Protein AF-A0A3A8NGS5-F1 (afdb_monomer_lite)

InterPro domains:
  IPR008761 Peptidase S37, tripeptidyl aminopeptidase [PF05576] (9-91)

Sequence (119 aa):
MPGIGRYPFNPFAIPLIETWVKAFGQRMLFIYGENDPWSTNAFEVSRRNDSYRFFTPAGNHGASILDLPEAEQTLALERLSVWAGVPVNAIAPKAGARVAGELPVLTLARERPGHGPRN

Organism: NCBI:txid2316726

Radius of gyration: 21.77 Å; chains: 1; bounding box: 78×35×44 Å

Secondary structure (DSSP, 8-state):
------PPP-TTHHHHHHHHHHHH--S-EEEEETT-GGGGGPPP--GGGT-EEEEETT--TT--GGGS-HHHHHHHHHHHHHHHTS-HHHHSPPTT--------------PPPP-----

Foldseek 3Di:
DPDPPPDDDDPCPLVVVLVCCAVPNALEEAEAEPPEPVCVSPRDDDVVRVYDYDYQYNDYPPTDLVSGDPVSSVVNLVSVCVVVVHDSVVVDDDPDPDDDPPPPPPPPPPDDPDDDDDD

pLDDT: mean 80.88, std 21.51, range [35.72, 97.94]

Structure (mmCIF, N/CA/C/O backbone):
data_AF-A0A3A8NGS5-F1
#
_entry.id   AF-A0A3A8NGS5-F1
#
loop_
_atom_site.group_PDB
_atom_site.id
_atom_site.type_symbol
_atom_site.label_atom_id
_atom_site.label_alt_id
_atom_site.label_comp_id
_atom_site.label_asym_id
_atom_site.label_entity_id
_atom_site.label_seq_id
_atom_site.pdbx_PDB_ins_code
_atom_site.Cartn_x
_atom_site.Cartn_y
_atom_site.Cartn_z
_atom_site.occupancy
_atom_site.B_iso_or_equiv
_atom_site.auth_seq_id
_atom_site.auth_comp_id
_atom_site.auth_asym_id
_atom_site.auth_atom_id
_atom_site.pdbx_PDB_model_num
ATOM 1 N N . MET A 1 1 ? 25.288 -27.994 -17.591 1.00 50.69 1 MET A N 1
ATOM 2 C CA . MET A 1 1 ? 24.245 -27.149 -16.972 1.00 50.69 1 MET A CA 1
ATOM 3 C C . MET A 1 1 ? 23.530 -26.404 -18.087 1.00 50.69 1 MET A C 1
ATOM 5 O O . MET A 1 1 ? 24.236 -25.753 -18.851 1.00 50.69 1 MET A O 1
ATOM 9 N N . PRO A 1 2 ? 22.204 -26.527 -18.263 1.00 56.44 2 PRO A N 1
ATOM 10 C CA . PRO A 1 2 ? 21.488 -25.705 -19.236 1.00 56.44 2 PRO A CA 1
ATOM 11 C C . PRO A 1 2 ? 21.686 -24.231 -18.865 1.00 56.44 2 PRO A C 1
ATOM 13 O O . PRO A 1 2 ? 21.547 -23.868 -17.697 1.00 56.44 2 PRO A O 1
ATOM 16 N N . GLY A 1 3 ? 22.091 -23.406 -19.831 1.00 55.47 3 GLY A N 1
ATOM 17 C CA . GLY A 1 3 ? 22.341 -21.986 -19.607 1.00 55.47 3 GLY A CA 1
ATOM 18 C C . GLY A 1 3 ? 21.057 -21.272 -19.194 1.00 55.47 3 GLY A C 1
ATOM 19 O O . GLY A 1 3 ? 20.027 -21.429 -19.844 1.00 55.47 3 GLY A O 1
ATOM 20 N N . ILE A 1 4 ? 21.121 -20.489 -18.116 1.00 68.25 4 ILE A N 1
ATOM 21 C CA . ILE A 1 4 ? 20.049 -19.571 -17.724 1.00 68.25 4 ILE A CA 1
ATOM 22 C C . ILE A 1 4 ? 19.882 -18.580 -18.882 1.00 68.25 4 ILE A C 1
ATOM 24 O O . ILE A 1 4 ? 20.721 -17.699 -19.081 1.00 68.25 4 ILE A O 1
ATOM 28 N N . GLY A 1 5 ? 18.840 -18.767 -19.693 1.00 68.31 5 GLY A N 1
ATOM 29 C CA . GLY A 1 5 ? 18.484 -17.827 -20.747 1.00 68.31 5 GLY A CA 1
ATOM 30 C C . GLY A 1 5 ? 18.262 -16.454 -20.123 1.00 68.31 5 GLY A C 1
ATOM 31 O O . GLY A 1 5 ? 17.483 -16.316 -19.182 1.00 68.31 5 GLY A O 1
ATOM 32 N N . ARG A 1 6 ? 18.979 -15.437 -20.607 1.00 76.81 6 ARG A N 1
ATOM 33 C CA . ARG A 1 6 ? 18.743 -14.056 -20.180 1.00 76.81 6 ARG A CA 1
ATOM 34 C C . ARG A 1 6 ? 17.346 -13.663 -20.655 1.00 76.81 6 ARG A C 1
ATOM 36 O O . ARG A 1 6 ? 17.138 -13.528 -21.857 1.00 76.81 6 ARG A O 1
ATOM 43 N N . TYR A 1 7 ? 16.405 -13.488 -19.731 1.00 80.25 7 TYR A N 1
ATOM 44 C CA . TYR A 1 7 ? 15.125 -12.867 -20.052 1.00 80.25 7 TYR A CA 1
ATOM 45 C C . TYR A 1 7 ? 15.400 -11.413 -20.468 1.00 80.25 7 TYR A C 1
ATOM 47 O O . TYR A 1 7 ? 15.970 -10.666 -19.666 1.00 80.25 7 TYR A O 1
ATOM 55 N N . PRO A 1 8 ? 15.085 -11.006 -21.711 1.00 88.44 8 PRO A N 1
ATOM 56 C CA . PRO A 1 8 ? 15.286 -9.625 -22.127 1.00 88.44 8 PRO A CA 1
ATOM 57 C C . PRO A 1 8 ? 14.408 -8.699 -21.280 1.00 88.44 8 PRO A C 1
ATOM 59 O O . PRO A 1 8 ? 13.289 -9.059 -20.906 1.00 88.44 8 PRO A O 1
ATOM 62 N N . PHE A 1 9 ? 14.911 -7.500 -20.980 1.00 89.94 9 PHE A N 1
ATOM 63 C CA . PHE A 1 9 ? 14.119 -6.480 -20.299 1.00 89.94 9 PHE A CA 1
ATOM 64 C C . PHE A 1 9 ? 12.876 -6.144 -21.133 1.00 89.94 9 PHE A C 1
ATOM 66 O O . PHE A 1 9 ? 12.989 -5.812 -22.314 1.00 89.94 9 PHE A O 1
ATOM 73 N N . ASN A 1 10 ? 11.699 -6.224 -20.511 1.00 93.06 10 ASN A N 1
ATOM 74 C CA . ASN A 1 10 ? 10.435 -5.834 -21.120 1.00 93.06 10 ASN A CA 1
ATOM 75 C C . ASN A 1 10 ? 9.925 -4.543 -20.454 1.00 93.06 10 ASN A C 1
ATOM 77 O O . ASN A 1 10 ? 9.458 -4.609 -19.312 1.00 93.06 10 ASN A O 1
ATOM 81 N N . PRO A 1 11 ? 9.951 -3.389 -21.148 1.00 94.44 11 PRO A N 1
ATOM 82 C CA . PRO A 1 11 ? 9.515 -2.115 -20.574 1.00 94.44 11 PRO A CA 1
ATOM 83 C C . PRO A 1 11 ? 8.008 -2.061 -20.275 1.00 94.44 11 PRO A C 1
ATOM 85 O O . PRO A 1 11 ? 7.565 -1.180 -19.547 1.00 94.44 11 PRO A O 1
ATOM 88 N N . PHE A 1 12 ? 7.214 -2.999 -20.800 1.00 95.00 12 PHE A N 1
ATOM 89 C CA . PHE A 1 12 ? 5.762 -3.036 -20.611 1.00 95.00 12 PHE A CA 1
ATOM 90 C C . PHE A 1 12 ? 5.313 -3.916 -19.445 1.00 95.00 12 PHE A C 1
ATOM 92 O O . PHE A 1 12 ? 4.130 -3.916 -19.114 1.00 95.00 12 PHE A O 1
ATOM 99 N N . ALA A 1 13 ? 6.226 -4.654 -18.806 1.00 93.75 13 ALA A N 1
ATOM 100 C CA . ALA A 1 13 ? 5.858 -5.594 -17.751 1.00 93.75 13 ALA A CA 1
ATOM 101 C C . ALA A 1 13 ? 5.175 -4.898 -16.559 1.00 93.75 13 ALA A C 1
ATOM 103 O O . ALA A 1 13 ? 4.071 -5.280 -16.180 1.00 93.75 13 ALA A O 1
ATOM 104 N N . ILE A 1 14 ? 5.794 -3.850 -16.004 1.00 92.38 14 ILE A N 1
ATOM 105 C CA . ILE A 1 14 ? 5.240 -3.119 -14.853 1.00 92.38 14 ILE A CA 1
ATOM 106 C C . ILE A 1 14 ? 3.958 -2.344 -15.213 1.00 92.38 14 ILE A C 1
ATOM 108 O O . ILE A 1 14 ? 2.966 -2.546 -14.515 1.00 92.38 14 ILE A O 1
ATOM 112 N N . PRO A 1 15 ? 3.892 -1.561 -16.314 1.00 93.38 15 PRO A N 1
ATOM 113 C CA . PRO A 1 15 ? 2.651 -0.885 -16.711 1.00 93.38 15 PRO A CA 1
ATOM 114 C C . PRO A 1 15 ? 1.462 -1.831 -16.925 1.00 93.38 15 PRO A C 1
ATOM 116 O O . PRO A 1 15 ? 0.321 -1.491 -16.602 1.00 93.38 15 PRO A O 1
ATOM 119 N N . LEU A 1 16 ? 1.714 -3.035 -17.452 1.00 95.75 16 LEU A N 1
ATOM 120 C CA . LEU A 1 16 ? 0.673 -4.044 -17.638 1.00 95.75 16 LEU A CA 1
ATOM 121 C C . LEU A 1 16 ? 0.145 -4.557 -16.292 1.00 95.75 16 LEU A C 1
ATOM 123 O O . LEU A 1 16 ? -1.068 -4.656 -16.107 1.00 95.75 16 LEU A O 1
ATOM 127 N N . ILE A 1 17 ? 1.046 -4.844 -15.348 1.00 94.12 17 ILE A N 1
ATOM 128 C CA . ILE A 1 17 ? 0.683 -5.262 -13.988 1.00 94.12 17 ILE A CA 1
ATOM 129 C C . ILE A 1 17 ? -0.097 -4.147 -13.283 1.00 94.12 17 ILE A C 1
ATOM 131 O O . ILE A 1 17 ? -1.142 -4.417 -12.699 1.00 94.12 17 ILE A O 1
ATOM 135 N N . GLU A 1 18 ? 0.351 -2.895 -13.379 1.00 92.38 18 GLU A N 1
ATOM 136 C CA . GLU A 1 18 ? -0.325 -1.740 -12.780 1.00 92.38 18 GLU A CA 1
ATOM 137 C C . GLU A 1 18 ? -1.734 -1.534 -13.328 1.00 92.38 18 GLU A C 1
ATOM 139 O O . GLU A 1 18 ? -2.685 -1.391 -12.559 1.00 92.38 18 GLU A O 1
ATOM 144 N N . THR A 1 19 ? -1.893 -1.609 -14.650 1.00 92.62 19 THR A N 1
ATOM 145 C CA . THR A 1 19 ? -3.207 -1.515 -15.295 1.00 92.62 19 THR A CA 1
ATOM 146 C C . THR A 1 19 ? -4.137 -2.620 -14.801 1.00 92.62 19 THR A C 1
ATOM 148 O O . THR A 1 19 ? -5.302 -2.363 -14.490 1.00 92.62 19 THR A O 1
ATOM 151 N N . TRP A 1 20 ? -3.626 -3.848 -14.689 1.00 94.31 20 TRP A N 1
ATOM 152 C CA . TRP A 1 20 ? -4.409 -4.973 -14.195 1.00 94.31 20 TRP A CA 1
ATOM 153 C C . TRP A 1 20 ? -4.807 -4.792 -12.724 1.00 94.31 20 TRP A C 1
ATOM 155 O O . TRP A 1 20 ? -5.980 -4.948 -12.392 1.00 94.31 20 TRP A O 1
ATOM 165 N N . VAL A 1 21 ? -3.873 -4.398 -11.851 1.00 93.31 21 VAL A N 1
ATOM 166 C CA . VAL A 1 21 ? -4.147 -4.131 -10.427 1.00 93.31 21 VAL A CA 1
ATOM 167 C C . VAL A 1 21 ? -5.195 -3.030 -10.277 1.00 93.31 21 VAL A C 1
ATOM 169 O O . VAL A 1 21 ? -6.144 -3.190 -9.513 1.00 93.31 21 VAL A O 1
ATOM 172 N N . LYS A 1 22 ? -5.085 -1.948 -11.051 1.00 88.88 22 LYS A N 1
ATOM 173 C CA . LYS A 1 22 ? -6.047 -0.841 -11.028 1.00 88.88 22 LYS A CA 1
ATOM 174 C C . LYS A 1 22 ? -7.445 -1.261 -11.488 1.00 88.88 22 LYS A C 1
ATOM 176 O O . LYS A 1 22 ? -8.436 -0.794 -10.931 1.00 88.88 22 LYS A O 1
ATOM 181 N N . ALA A 1 23 ? -7.536 -2.118 -12.503 1.00 91.62 23 ALA A N 1
ATOM 182 C CA . ALA A 1 23 ? -8.811 -2.539 -13.081 1.00 91.62 23 ALA A CA 1
ATOM 183 C C . ALA A 1 23 ? -9.499 -3.664 -12.291 1.00 91.62 23 ALA A C 1
ATOM 185 O O . ALA A 1 23 ? -10.727 -3.685 -12.195 1.00 91.62 23 ALA A O 1
ATOM 186 N N . PHE A 1 24 ? -8.723 -4.598 -11.739 1.00 93.75 24 PHE A N 1
ATOM 187 C CA . PHE A 1 24 ? -9.241 -5.862 -11.206 1.00 93.75 24 PHE A CA 1
ATOM 188 C C . PHE A 1 24 ? -8.847 -6.137 -9.756 1.00 93.75 24 PHE A C 1
ATOM 190 O O . PHE A 1 24 ? -9.490 -6.962 -9.107 1.00 93.75 24 PHE A O 1
ATOM 197 N N . GLY A 1 25 ? -7.823 -5.462 -9.233 1.00 94.50 25 GLY A N 1
ATOM 198 C CA . GLY A 1 25 ? -7.390 -5.626 -7.853 1.00 94.50 25 GLY A CA 1
ATOM 199 C C . GLY A 1 25 ? -8.470 -5.172 -6.878 1.00 94.50 25 GLY A C 1
ATOM 200 O O . GLY A 1 25 ? -9.049 -4.099 -7.042 1.00 94.50 25 GLY A O 1
ATOM 201 N N . GLN A 1 26 ? -8.751 -5.996 -5.871 1.00 96.19 26 GLN A N 1
ATOM 202 C CA . GLN A 1 26 ? -9.723 -5.728 -4.811 1.00 96.19 26 GLN A CA 1
ATOM 203 C C . GLN A 1 26 ? -9.139 -6.179 -3.477 1.00 96.19 26 GLN A C 1
ATOM 205 O O . GLN A 1 26 ? -8.438 -7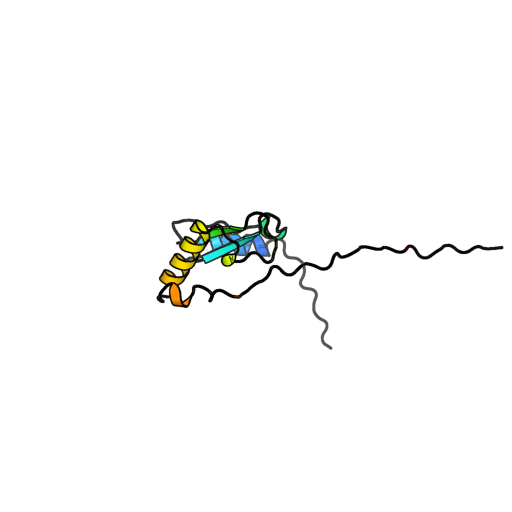.192 -3.447 1.00 96.19 26 GLN A O 1
ATOM 210 N N . ARG A 1 27 ? -9.465 -5.475 -2.383 1.00 96.94 27 ARG A N 1
ATOM 211 C CA . ARG A 1 27 ? -9.020 -5.839 -1.023 1.00 96.94 27 ARG A CA 1
ATOM 212 C C . ARG A 1 27 ? -7.502 -5.993 -0.926 1.00 96.94 27 ARG A C 1
ATOM 214 O O . ARG A 1 27 ? -6.987 -6.964 -0.377 1.00 96.94 27 ARG A O 1
ATOM 221 N N . MET A 1 28 ? -6.785 -5.048 -1.532 1.00 96.19 28 MET A N 1
ATOM 222 C CA . MET A 1 28 ? -5.326 -4.998 -1.514 1.00 96.19 28 MET A CA 1
ATOM 223 C C . MET A 1 28 ? -4.848 -3.952 -0.512 1.00 96.19 28 MET A C 1
ATOM 225 O O . MET A 1 28 ? -5.408 -2.858 -0.416 1.00 96.19 28 MET A O 1
ATOM 229 N N . LEU A 1 29 ? -3.786 -4.286 0.215 1.00 96.12 29 LEU A N 1
ATOM 230 C CA . LEU A 1 29 ? -3.123 -3.398 1.159 1.00 96.12 29 LEU A CA 1
ATOM 231 C C . LEU A 1 29 ? -1.659 -3.246 0.746 1.00 96.12 29 LEU A C 1
ATOM 233 O O . LEU A 1 29 ? -0.917 -4.227 0.748 1.00 96.12 29 LEU A O 1
ATOM 237 N N . PHE A 1 30 ? -1.249 -2.025 0.411 1.00 96.44 30 PHE A N 1
ATOM 238 C CA . PHE A 1 30 ? 0.132 -1.705 0.058 1.00 96.44 30 PHE A CA 1
ATOM 239 C C . PHE A 1 30 ? 0.779 -0.846 1.142 1.00 96.44 30 PHE A C 1
ATOM 241 O O . PHE A 1 30 ? 0.218 0.178 1.540 1.00 96.44 30 PHE A O 1
ATOM 248 N N . ILE A 1 31 ? 1.969 -1.250 1.583 1.00 97.31 31 ILE A N 1
ATOM 249 C CA . ILE A 1 31 ? 2.794 -0.520 2.547 1.00 97.31 31 ILE A CA 1
ATOM 250 C C . ILE A 1 31 ? 4.086 -0.116 1.846 1.00 97.31 31 ILE A C 1
ATOM 252 O O . ILE A 1 31 ? 4.763 -0.966 1.269 1.00 97.31 31 ILE A O 1
ATOM 256 N N . TYR A 1 32 ? 4.407 1.170 1.896 1.00 97.88 32 TYR A N 1
ATOM 257 C CA . TYR A 1 32 ? 5.588 1.753 1.271 1.00 97.88 32 TYR A CA 1
ATOM 258 C C . TYR A 1 32 ? 6.424 2.511 2.299 1.00 97.88 32 TYR A C 1
ATOM 260 O O . TYR A 1 32 ? 5.886 3.074 3.249 1.00 97.88 32 TYR A O 1
ATOM 268 N N . GLY A 1 33 ? 7.738 2.566 2.099 1.00 97.94 33 GLY A N 1
ATOM 269 C CA . GLY A 1 33 ? 8.598 3.501 2.821 1.00 97.94 33 GLY A CA 1
ATOM 270 C C . GLY A 1 33 ? 8.643 4.851 2.108 1.00 97.94 33 GLY A C 1
ATOM 271 O O . GLY A 1 33 ? 8.804 4.884 0.888 1.00 97.94 33 GLY A O 1
ATOM 272 N N . GLU A 1 34 ? 8.527 5.961 2.839 1.00 97.25 34 GLU A N 1
ATOM 273 C CA . GLU A 1 34 ? 8.653 7.316 2.272 1.00 97.25 34 GLU A CA 1
ATOM 274 C C . GLU A 1 34 ? 10.007 7.545 1.568 1.00 97.25 34 GLU A C 1
ATOM 276 O O . GLU A 1 34 ? 10.063 8.175 0.516 1.00 97.25 34 GLU A O 1
ATOM 281 N N . ASN A 1 35 ? 11.084 6.966 2.108 1.00 97.12 35 ASN A N 1
ATOM 282 C CA . ASN A 1 35 ? 12.448 7.048 1.581 1.00 97.12 35 ASN A CA 1
ATOM 283 C C . ASN A 1 35 ? 12.851 5.819 0.741 1.00 97.12 35 ASN A C 1
ATOM 285 O O . ASN A 1 35 ? 14.029 5.663 0.405 1.00 97.12 35 ASN A O 1
ATOM 289 N N . ASP A 1 36 ? 11.921 4.904 0.449 1.00 97.44 36 ASP A N 1
ATOM 290 C CA . ASP A 1 36 ? 12.214 3.703 -0.335 1.00 97.44 36 ASP A CA 1
ATOM 291 C C . ASP A 1 36 ? 12.267 4.040 -1.840 1.00 97.44 36 ASP A C 1
ATOM 293 O O . ASP A 1 36 ? 11.260 4.488 -2.397 1.00 97.44 36 ASP A O 1
ATOM 297 N N . PRO A 1 37 ? 13.392 3.797 -2.546 1.00 95.56 37 PRO A N 1
ATOM 298 C CA . PRO A 1 37 ? 13.451 3.986 -3.994 1.00 95.56 37 PRO A CA 1
ATOM 299 C C . PRO A 1 37 ? 12.393 3.170 -4.752 1.00 95.56 37 PRO A C 1
ATOM 301 O O . PRO A 1 37 ? 11.936 3.618 -5.804 1.00 95.56 37 PRO A O 1
ATOM 304 N N . TRP A 1 38 ? 11.951 2.021 -4.230 1.00 93.88 38 TRP A N 1
ATOM 305 C CA . TRP A 1 38 ? 10.907 1.202 -4.856 1.00 93.88 38 TRP A CA 1
ATOM 306 C C . TRP A 1 38 ? 9.505 1.821 -4.759 1.00 93.88 38 TRP A C 1
ATOM 308 O O . TRP A 1 38 ? 8.620 1.460 -5.536 1.00 93.88 38 TRP A O 1
ATOM 318 N N . SER A 1 39 ? 9.302 2.805 -3.878 1.00 95.19 39 SER A N 1
ATOM 319 C CA . SER A 1 39 ? 8.038 3.541 -3.747 1.00 95.19 39 SER A CA 1
ATOM 320 C C . SER A 1 39 ? 7.760 4.497 -4.909 1.00 95.19 39 SER A C 1
ATOM 322 O O . SER A 1 39 ? 6.629 4.960 -5.057 1.00 95.19 39 SER A O 1
ATOM 324 N N . THR A 1 40 ? 8.751 4.784 -5.762 1.00 90.94 40 THR A N 1
ATOM 325 C CA . THR A 1 40 ? 8.578 5.672 -6.930 1.00 90.94 40 THR A CA 1
ATOM 326 C C . THR A 1 40 ? 7.519 5.184 -7.918 1.00 90.94 40 THR A C 1
ATOM 328 O O . THR A 1 40 ? 6.948 6.004 -8.630 1.00 90.94 40 THR A O 1
ATOM 331 N N . ASN A 1 41 ? 7.207 3.884 -7.925 1.00 89.94 41 ASN A N 1
ATOM 332 C CA . ASN A 1 41 ? 6.125 3.308 -8.724 1.00 89.94 41 ASN A CA 1
ATOM 333 C C . ASN A 1 41 ? 5.040 2.657 -7.848 1.00 89.94 41 ASN A C 1
ATOM 335 O O . ASN A 1 41 ? 4.619 1.523 -8.089 1.00 89.94 41 ASN A O 1
ATOM 339 N N . ALA A 1 42 ? 4.623 3.351 -6.785 1.00 93.94 42 ALA A N 1
ATOM 340 C CA . ALA A 1 42 ? 3.586 2.867 -5.884 1.00 93.94 42 ALA A CA 1
ATOM 341 C C . ALA A 1 42 ? 2.228 2.711 -6.592 1.00 93.94 42 ALA A C 1
ATOM 343 O O . ALA A 1 42 ? 1.724 3.661 -7.192 1.00 93.94 42 ALA A O 1
ATOM 344 N N . PHE A 1 43 ? 1.584 1.548 -6.441 1.00 92.94 43 PHE A N 1
ATOM 345 C CA . PHE A 1 43 ? 0.301 1.261 -7.091 1.00 92.94 43 PHE A CA 1
ATOM 346 C C . PHE A 1 43 ? -0.790 2.240 -6.653 1.00 92.94 43 PHE A C 1
ATOM 348 O O . PHE A 1 43 ? -0.910 2.573 -5.471 1.00 92.94 43 PHE A O 1
ATOM 355 N N . GLU A 1 44 ? -1.610 2.690 -7.598 1.00 89.31 44 GLU A N 1
ATOM 356 C CA . GLU A 1 44 ? -2.825 3.436 -7.284 1.00 89.31 44 GLU A CA 1
ATOM 357 C C . GLU A 1 44 ? -3.900 2.515 -6.691 1.00 89.31 44 GLU A C 1
ATOM 359 O O . GLU A 1 44 ? -4.098 1.382 -7.129 1.00 89.31 44 GLU A O 1
ATOM 364 N N . VAL A 1 45 ? -4.639 3.031 -5.710 1.00 90.44 45 VAL A N 1
ATOM 365 C CA . VAL A 1 45 ? -5.773 2.347 -5.073 1.00 90.44 45 VAL A CA 1
ATOM 366 C C . VAL A 1 45 ? -6.975 3.279 -4.990 1.00 90.44 45 VAL A C 1
ATOM 368 O O . VAL A 1 45 ? -6.842 4.498 -5.107 1.00 90.44 45 VAL A O 1
ATOM 371 N N . SER A 1 46 ? -8.165 2.722 -4.762 1.00 84.50 46 SER A N 1
ATOM 372 C CA . SER A 1 46 ? -9.384 3.507 -4.593 1.00 84.50 46 SER A CA 1
ATOM 373 C C . SER A 1 46 ? -10.275 2.942 -3.486 1.00 84.50 46 SER A C 1
ATOM 375 O O . SER A 1 46 ? -10.233 1.764 -3.146 1.00 84.50 46 SER A O 1
ATOM 377 N N . ARG A 1 47 ? -11.189 3.765 -2.964 1.00 78.00 47 ARG A N 1
ATOM 378 C CA . ARG A 1 47 ? -12.234 3.255 -2.060 1.00 78.00 47 ARG A CA 1
ATOM 379 C C . ARG A 1 47 ? -13.204 2.302 -2.768 1.00 78.00 47 ARG A C 1
ATOM 381 O O . ARG A 1 47 ? -13.789 1.445 -2.120 1.00 78.00 47 ARG A O 1
ATOM 388 N N . ARG A 1 48 ? -13.371 2.429 -4.091 1.00 87.38 48 ARG A N 1
ATOM 389 C CA . ARG A 1 48 ? -14.300 1.601 -4.879 1.00 87.38 48 ARG A CA 1
ATOM 390 C C . ARG A 1 48 ? -13.878 0.132 -4.921 1.00 87.38 48 ARG A C 1
ATOM 392 O O . ARG A 1 48 ? -14.747 -0.730 -4.966 1.00 87.38 48 ARG A O 1
ATOM 399 N N . ASN A 1 49 ? -12.576 -0.145 -4.914 1.00 90.94 49 ASN A N 1
ATOM 400 C CA . ASN A 1 49 ? -12.040 -1.505 -4.894 1.00 90.94 49 ASN A CA 1
ATOM 401 C C . ASN A 1 49 ? -11.596 -1.959 -3.495 1.00 90.94 49 ASN A C 1
ATOM 403 O O . ASN A 1 49 ? -10.834 -2.921 -3.385 1.00 90.94 49 ASN A O 1
ATOM 407 N N . ASP A 1 50 ? -12.067 -1.275 -2.442 1.00 94.81 50 ASP A N 1
ATOM 408 C CA . ASP A 1 50 ? -11.766 -1.589 -1.040 1.00 94.81 50 ASP A CA 1
ATOM 409 C C . ASP A 1 50 ? -10.264 -1.833 -0.832 1.00 94.81 50 ASP A C 1
ATOM 411 O O . ASP A 1 50 ? -9.861 -2.844 -0.278 1.00 94.81 50 ASP A O 1
ATOM 415 N N . SER A 1 51 ? -9.416 -0.977 -1.409 1.00 96.38 51 SER A N 1
ATOM 416 C CA . SER A 1 51 ? -7.959 -1.136 -1.381 1.00 96.38 51 SER A CA 1
ATOM 417 C C . SER A 1 51 ? -7.294 0.112 -0.818 1.00 96.38 51 SER A C 1
ATOM 419 O O . SER A 1 51 ? -7.796 1.228 -0.968 1.00 96.38 51 SER A O 1
ATOM 421 N N . TYR A 1 52 ? -6.160 -0.086 -0.154 1.00 95.94 52 TYR A N 1
ATOM 422 C CA . TYR A 1 52 ? -5.511 0.929 0.665 1.00 95.94 52 TYR A CA 1
ATOM 423 C C . TYR A 1 52 ? -4.010 0.970 0.398 1.00 95.94 52 TYR A C 1
ATOM 425 O O . TYR A 1 52 ? -3.378 -0.052 0.126 1.00 95.94 52 TYR A O 1
ATOM 433 N N . ARG A 1 53 ? -3.448 2.174 0.490 1.00 96.38 53 ARG A N 1
ATOM 434 C CA . ARG A 1 53 ? -2.023 2.443 0.342 1.00 96.38 53 ARG A CA 1
ATOM 435 C C . ARG A 1 53 ? -1.592 3.351 1.477 1.00 96.38 53 ARG A C 1
ATOM 437 O O . ARG A 1 53 ? -2.202 4.401 1.667 1.00 96.38 53 ARG A O 1
ATOM 444 N N . PHE A 1 54 ? -0.535 2.950 2.165 1.00 97.06 54 PHE A N 1
ATOM 445 C CA . PHE A 1 54 ? 0.045 3.689 3.276 1.00 97.06 54 PHE A CA 1
ATOM 446 C C . PHE A 1 54 ? 1.538 3.904 3.058 1.00 97.06 54 PHE A C 1
ATOM 448 O O . PHE A 1 54 ? 2.192 3.116 2.367 1.00 97.06 54 PHE A O 1
ATOM 455 N N . PHE A 1 55 ? 2.058 4.968 3.664 1.00 97.69 55 PHE A N 1
ATOM 456 C CA . PHE A 1 55 ? 3.477 5.289 3.664 1.00 97.69 55 PHE A CA 1
ATOM 457 C C . PHE A 1 55 ? 3.970 5.377 5.102 1.00 97.69 55 PHE A C 1
ATOM 459 O O . PHE A 1 55 ? 3.464 6.170 5.889 1.00 97.69 55 PHE A O 1
ATOM 466 N N . THR A 1 56 ? 4.980 4.583 5.434 1.00 97.88 56 THR A N 1
ATOM 467 C CA . THR A 1 56 ? 5.715 4.703 6.689 1.00 97.88 56 THR A CA 1
ATOM 468 C C . THR A 1 56 ? 6.601 5.954 6.625 1.00 97.88 56 THR A C 1
ATOM 470 O O . THR A 1 56 ? 7.509 5.991 5.780 1.00 97.88 56 THR A O 1
ATOM 473 N N . PRO A 1 57 ? 6.392 6.954 7.505 1.00 96.62 57 PRO A N 1
ATOM 474 C CA . PRO A 1 57 ? 7.214 8.161 7.547 1.00 96.62 57 PRO A CA 1
ATOM 475 C C . PRO A 1 57 ? 8.685 7.819 7.770 1.00 96.62 57 PRO A C 1
ATOM 477 O O . PRO A 1 57 ? 9.010 6.973 8.603 1.00 96.62 57 PRO A O 1
ATOM 480 N N . ALA A 1 58 ? 9.573 8.446 7.001 1.00 96.44 58 ALA A N 1
ATOM 481 C CA . ALA A 1 58 ? 11.008 8.167 6.960 1.00 96.44 58 ALA A CA 1
ATOM 482 C C . ALA A 1 58 ? 11.413 6.696 6.675 1.00 96.44 58 ALA A C 1
ATOM 484 O O . ALA A 1 58 ? 12.607 6.377 6.678 1.00 96.44 58 ALA A O 1
ATOM 485 N N . GLY A 1 59 ? 10.456 5.801 6.403 1.00 95.19 59 GLY A N 1
ATOM 486 C CA . GLY A 1 59 ? 10.683 4.373 6.203 1.00 95.19 59 GLY A CA 1
ATOM 487 C C . GLY A 1 59 ? 11.388 4.060 4.885 1.00 95.19 59 GLY A C 1
ATOM 488 O O . GLY A 1 59 ? 11.294 4.814 3.921 1.00 95.19 59 GLY A O 1
ATOM 489 N N . ASN A 1 60 ? 12.076 2.920 4.828 1.00 96.06 60 ASN A N 1
ATOM 490 C CA . ASN A 1 60 ? 12.698 2.393 3.609 1.00 96.06 60 ASN A CA 1
ATOM 491 C C . ASN A 1 60 ? 12.048 1.044 3.231 1.00 96.06 60 ASN A C 1
ATOM 493 O O . ASN A 1 60 ? 10.946 0.747 3.682 1.00 96.06 60 ASN A O 1
ATOM 497 N N . HIS A 1 61 ? 12.725 0.204 2.450 1.00 94.88 61 HIS A N 1
ATOM 498 C CA . HIS A 1 61 ? 12.190 -1.046 1.904 1.00 94.88 61 HIS A CA 1
ATOM 499 C C . HIS A 1 61 ? 11.643 -2.044 2.938 1.00 94.88 61 HIS A C 1
ATOM 501 O O . HIS A 1 61 ? 10.800 -2.878 2.625 1.00 94.88 61 HIS A O 1
ATOM 507 N N . GLY A 1 62 ? 12.100 -1.954 4.189 1.00 93.25 62 GLY A N 1
ATOM 508 C CA . GLY A 1 62 ? 11.601 -2.772 5.296 1.00 93.25 62 GLY A CA 1
ATOM 509 C C . GLY A 1 62 ? 10.283 -2.298 5.916 1.00 93.25 62 GLY A C 1
ATOM 510 O O . GLY A 1 62 ? 9.883 -2.883 6.923 1.00 93.25 62 GLY A O 1
ATOM 511 N N . ALA A 1 63 ? 9.652 -1.253 5.366 1.00 95.88 63 ALA A N 1
ATOM 512 C CA . ALA A 1 63 ? 8.426 -0.663 5.889 1.00 95.88 63 ALA A CA 1
ATOM 513 C C . ALA A 1 63 ? 7.339 -1.720 6.116 1.00 95.88 63 ALA A C 1
ATOM 515 O O . ALA A 1 63 ? 7.014 -2.533 5.248 1.00 95.88 63 ALA A O 1
ATOM 516 N N . SER A 1 64 ? 6.778 -1.696 7.317 1.00 95.00 64 SER A N 1
ATOM 517 C CA . SER A 1 64 ? 5.774 -2.635 7.788 1.00 95.00 64 SER A CA 1
ATOM 518 C C . SER A 1 64 ? 4.527 -1.896 8.250 1.00 95.00 64 SER A C 1
ATOM 520 O O . SER A 1 64 ? 4.573 -0.733 8.643 1.00 95.00 64 SER A O 1
ATOM 522 N N . ILE A 1 65 ? 3.407 -2.619 8.310 1.00 95.31 65 ILE A N 1
ATOM 523 C CA . ILE A 1 65 ? 2.168 -2.143 8.942 1.00 95.31 65 ILE A CA 1
ATOM 524 C C . ILE A 1 65 ? 2.402 -1.647 10.382 1.00 95.31 65 ILE A C 1
ATOM 526 O O . ILE A 1 65 ? 1.684 -0.777 10.864 1.00 95.31 65 ILE A O 1
ATOM 530 N N . LEU A 1 66 ? 3.430 -2.173 11.059 1.00 93.31 66 LEU A N 1
ATOM 531 C CA . LEU A 1 66 ? 3.778 -1.803 12.434 1.00 93.31 66 LEU A CA 1
ATOM 532 C C . LEU A 1 66 ? 4.533 -0.491 12.567 1.00 93.31 66 LEU A C 1
ATOM 534 O O . LEU A 1 66 ? 4.536 0.092 13.645 1.00 93.31 66 LEU A O 1
ATOM 538 N N . ASP A 1 67 ? 5.115 -0.024 11.473 1.00 94.50 67 ASP A N 1
ATOM 539 C CA . ASP A 1 67 ? 5.843 1.237 11.437 1.00 94.50 67 ASP A CA 1
ATOM 540 C C . ASP A 1 67 ? 4.909 2.402 11.057 1.00 94.50 67 ASP A C 1
ATOM 542 O O . ASP A 1 67 ? 5.322 3.560 11.043 1.00 94.50 67 ASP A O 1
ATOM 546 N N . LEU A 1 68 ? 3.648 2.108 10.715 1.00 96.88 68 LEU A N 1
ATOM 547 C CA . LEU A 1 68 ? 2.649 3.122 10.392 1.00 96.88 68 LEU A CA 1
ATOM 548 C C . LEU A 1 68 ? 2.243 3.937 11.629 1.00 96.88 68 LEU A C 1
ATOM 550 O O . LEU A 1 68 ? 2.194 3.391 12.737 1.00 96.88 68 LEU A O 1
ATOM 554 N N . PRO A 1 69 ? 1.839 5.208 11.442 1.00 96.50 69 PRO A N 1
ATOM 555 C CA . PRO A 1 69 ? 1.125 5.960 12.466 1.00 96.50 69 PRO A CA 1
ATOM 556 C C . PRO A 1 69 ? -0.072 5.168 13.007 1.00 96.50 69 PRO A C 1
ATOM 558 O O . PRO A 1 69 ? -0.767 4.488 12.251 1.00 96.50 69 PRO A O 1
ATOM 561 N N . GLU A 1 70 ? -0.352 5.289 14.305 1.00 95.44 70 GLU A N 1
ATOM 562 C CA . GLU A 1 70 ? -1.335 4.456 15.019 1.00 95.44 70 GLU A CA 1
ATOM 563 C C . GLU A 1 70 ? -2.712 4.401 14.336 1.00 95.44 70 GLU A C 1
ATOM 565 O O . GLU A 1 70 ? -3.306 3.328 14.205 1.00 95.44 70 GLU A O 1
ATOM 570 N N . ALA A 1 71 ? -3.206 5.537 13.838 1.00 96.25 71 ALA A N 1
ATOM 571 C CA . ALA A 1 71 ? -4.489 5.604 13.140 1.00 96.25 71 ALA A CA 1
ATOM 572 C C . ALA A 1 71 ? -4.491 4.799 11.826 1.00 96.25 71 ALA A C 1
ATOM 574 O O . ALA A 1 71 ? -5.462 4.106 11.517 1.00 96.25 71 ALA A O 1
ATOM 575 N N . GLU A 1 72 ? -3.400 4.859 11.061 1.00 97.25 72 GLU A N 1
ATOM 576 C CA . GLU A 1 72 ? -3.250 4.119 9.805 1.00 97.25 72 GLU A CA 1
ATOM 577 C C . GLU A 1 72 ? -3.032 2.628 10.059 1.00 97.25 72 GLU A C 1
ATOM 579 O O . GLU A 1 72 ? -3.654 1.795 9.401 1.00 97.25 72 GLU A O 1
ATOM 584 N N . GLN A 1 73 ? -2.216 2.290 11.060 1.00 96.38 73 GLN A N 1
ATOM 585 C CA . GLN A 1 73 ? -2.012 0.918 11.517 1.00 96.38 73 GLN A CA 1
ATOM 586 C C . GLN A 1 73 ? -3.335 0.270 11.936 1.00 96.38 73 GLN A C 1
ATOM 588 O O . GLN A 1 73 ? -3.645 -0.842 11.503 1.00 96.38 73 GLN A O 1
ATOM 593 N N . THR A 1 74 ? -4.130 0.977 12.743 1.00 95.75 74 THR A N 1
ATOM 594 C CA . THR A 1 74 ? -5.438 0.507 13.216 1.00 95.75 74 THR A CA 1
ATOM 595 C C . THR A 1 74 ? -6.367 0.245 12.039 1.00 95.75 74 THR A C 1
ATOM 597 O O . THR A 1 74 ? -6.893 -0.859 11.903 1.00 95.75 74 THR A O 1
ATOM 600 N N . LEU A 1 75 ? -6.497 1.212 11.124 1.00 95.69 75 LEU A N 1
ATOM 601 C CA . LEU A 1 75 ? -7.319 1.052 9.927 1.00 95.69 75 LEU A CA 1
ATOM 602 C C . LEU A 1 75 ? -6.862 -0.141 9.073 1.00 95.69 75 LEU A C 1
ATOM 604 O O . LEU A 1 75 ? -7.693 -0.935 8.630 1.00 95.69 75 LEU A O 1
ATOM 608 N N . ALA A 1 76 ? -5.557 -0.286 8.845 1.00 96.44 76 ALA A N 1
ATOM 609 C CA . ALA A 1 76 ? -5.002 -1.374 8.050 1.00 96.44 76 ALA A CA 1
ATOM 610 C C . ALA A 1 76 ? -5.304 -2.751 8.673 1.00 96.44 76 ALA A C 1
ATOM 612 O O . ALA A 1 76 ? -5.770 -3.653 7.973 1.00 96.44 76 ALA A O 1
ATOM 613 N N . LEU A 1 77 ? -5.114 -2.904 9.987 1.00 96.31 77 LEU A N 1
ATOM 614 C CA . LEU A 1 77 ? -5.416 -4.144 10.710 1.00 96.31 77 LEU A CA 1
ATOM 615 C C . LEU A 1 77 ? -6.917 -4.461 10.725 1.00 96.31 77 LEU A C 1
ATOM 617 O O . LEU A 1 77 ? -7.303 -5.616 10.540 1.00 96.31 77 LEU A O 1
ATOM 621 N N . GLU A 1 78 ? -7.775 -3.452 10.885 1.00 95.56 78 GLU A N 1
ATOM 622 C CA . GLU A 1 78 ? -9.226 -3.620 10.779 1.00 95.56 78 GLU A CA 1
ATOM 623 C C . GLU A 1 78 ? -9.646 -4.112 9.393 1.00 95.56 78 GLU A C 1
ATOM 625 O O . GLU A 1 78 ? -10.469 -5.020 9.286 1.00 95.56 78 GLU A O 1
ATOM 630 N N . ARG A 1 79 ? -9.086 -3.539 8.319 1.00 96.38 79 ARG A N 1
ATOM 631 C CA . ARG A 1 79 ? -9.398 -3.986 6.954 1.00 96.38 79 ARG A CA 1
ATOM 632 C C . ARG A 1 79 ? -8.967 -5.429 6.730 1.00 96.38 79 ARG A C 1
ATOM 634 O O . ARG A 1 79 ? -9.771 -6.225 6.251 1.00 96.38 79 ARG A O 1
ATOM 641 N N . LEU A 1 80 ? -7.754 -5.789 7.156 1.00 96.06 80 LEU A N 1
ATOM 642 C CA . LEU A 1 80 ? -7.274 -7.171 7.100 1.00 96.06 80 LEU A CA 1
ATOM 643 C C . LEU A 1 80 ? -8.192 -8.129 7.873 1.00 96.06 80 LEU A C 1
ATOM 645 O O . LEU A 1 80 ? -8.517 -9.198 7.364 1.00 96.06 80 LEU A O 1
ATOM 649 N N . SER A 1 81 ? -8.655 -7.734 9.062 1.00 96.56 81 SER A N 1
ATOM 650 C CA . SER A 1 81 ? -9.613 -8.500 9.869 1.00 96.56 81 SER A CA 1
ATOM 651 C C . SER A 1 81 ? -10.933 -8.729 9.144 1.00 96.56 81 SER A C 1
ATOM 653 O O . SER A 1 81 ? -11.394 -9.868 9.055 1.00 96.56 81 SER A O 1
ATOM 655 N N . VAL A 1 82 ? -11.501 -7.680 8.548 1.00 96.50 82 VAL A N 1
ATOM 656 C CA . VAL A 1 82 ? -12.738 -7.777 7.763 1.00 96.50 82 VAL A CA 1
ATOM 657 C C . VAL A 1 82 ? -12.561 -8.690 6.548 1.00 96.50 82 VAL A C 1
ATOM 659 O O . VAL A 1 82 ? -13.438 -9.504 6.268 1.00 96.50 82 VAL A O 1
ATOM 662 N N . TRP A 1 83 ? -11.443 -8.587 5.827 1.00 96.75 83 TRP A N 1
ATOM 663 C CA . TRP A 1 83 ? -11.193 -9.409 4.639 1.00 96.75 83 TRP A CA 1
ATOM 664 C C . TRP A 1 83 ? -10.927 -10.874 4.974 1.00 96.75 83 TRP A C 1
ATOM 666 O O . TRP A 1 83 ? -11.394 -11.755 4.257 1.00 96.75 83 TRP A O 1
ATOM 676 N N . ALA A 1 84 ? -10.196 -11.133 6.058 1.00 95.75 84 ALA A N 1
ATOM 677 C CA . ALA A 1 84 ? -9.870 -12.480 6.511 1.00 95.75 84 ALA A CA 1
ATOM 678 C C . ALA A 1 84 ? -11.017 -13.150 7.289 1.00 95.75 84 ALA A C 1
ATOM 680 O O . ALA A 1 84 ? -10.981 -14.360 7.495 1.00 95.75 84 ALA A O 1
ATOM 681 N N . GLY A 1 85 ? -12.021 -12.387 7.734 1.00 96.69 85 GLY A N 1
ATOM 682 C CA . GLY A 1 85 ? -13.142 -12.907 8.519 1.00 96.69 85 GLY A CA 1
ATOM 683 C C . GLY A 1 85 ? -12.741 -13.385 9.920 1.00 96.69 85 GLY A C 1
ATOM 684 O O . GLY A 1 85 ? -13.413 -14.238 10.494 1.00 96.69 85 GLY A O 1
ATOM 685 N N . VAL A 1 86 ? -11.645 -12.859 10.471 1.00 95.88 86 VAL A N 1
ATOM 686 C CA . VAL A 1 86 ? -11.131 -13.203 11.808 1.00 95.88 86 VAL A CA 1
ATOM 687 C C . VAL A 1 86 ? -11.021 -11.941 12.657 1.00 95.88 86 VAL A C 1
ATOM 689 O O . VAL A 1 86 ? -10.818 -10.866 12.095 1.00 95.88 86 VAL A O 1
ATOM 692 N N . PRO A 1 87 ? -11.141 -12.018 13.994 1.00 91.62 87 PRO A N 1
ATOM 693 C CA . PRO A 1 87 ? -11.061 -10.831 14.841 1.00 91.62 87 PRO A CA 1
ATOM 694 C C . PRO A 1 87 ? -9.674 -10.169 14.770 1.00 91.62 87 PRO A C 1
ATOM 696 O O . PRO A 1 87 ? -8.660 -10.843 14.594 1.00 91.62 87 PRO A O 1
ATOM 699 N N . VAL A 1 88 ? -9.621 -8.844 14.951 1.00 86.94 88 VAL A N 1
ATOM 700 C CA . VAL A 1 88 ? -8.381 -8.042 14.857 1.00 86.94 88 VAL A CA 1
ATOM 701 C C . VAL A 1 88 ? -7.272 -8.579 15.764 1.00 86.94 88 VAL A C 1
ATOM 703 O O . VAL A 1 88 ? -6.115 -8.619 15.358 1.00 86.94 88 VAL A O 1
ATOM 706 N N . ASN A 1 89 ? -7.606 -9.063 16.962 1.00 86.38 89 ASN A N 1
ATOM 707 C CA . ASN A 1 89 ? -6.633 -9.632 17.901 1.00 86.38 89 ASN A CA 1
ATOM 708 C C . ASN A 1 89 ? -5.929 -10.907 17.390 1.00 86.38 89 ASN A C 1
ATOM 710 O O . ASN A 1 89 ? -4.878 -11.260 17.918 1.00 86.38 89 ASN A O 1
ATOM 714 N N . ALA A 1 90 ? -6.483 -11.591 16.384 1.00 80.62 90 ALA A N 1
ATOM 715 C CA . ALA A 1 90 ? -5.855 -12.741 15.741 1.00 80.62 90 ALA A CA 1
ATOM 716 C C . ALA A 1 90 ? -4.822 -12.336 14.672 1.00 80.62 90 ALA A C 1
ATOM 718 O O . ALA A 1 90 ? -3.984 -13.155 14.304 1.00 80.62 90 ALA A O 1
ATOM 719 N N . ILE A 1 91 ? -4.879 -11.092 14.179 1.00 81.62 91 ILE A N 1
ATOM 720 C CA . ILE A 1 91 ? -3.987 -10.555 13.135 1.00 81.62 91 ILE A CA 1
ATOM 721 C C . ILE A 1 91 ? -2.982 -9.559 13.720 1.00 81.62 91 ILE A C 1
ATOM 723 O O . ILE A 1 91 ? -1.859 -9.451 13.227 1.00 81.62 91 ILE A O 1
ATOM 727 N N . ALA A 1 92 ? -3.365 -8.835 14.773 1.00 75.19 92 ALA A N 1
ATOM 728 C CA . ALA A 1 92 ? -2.482 -7.914 15.464 1.00 75.19 92 ALA A CA 1
ATOM 729 C C . ALA A 1 92 ? -1.255 -8.675 16.000 1.00 75.19 92 ALA A C 1
ATOM 731 O O . ALA A 1 92 ? -1.404 -9.711 16.660 1.00 75.19 92 ALA A O 1
ATOM 732 N N . PRO A 1 93 ? -0.030 -8.200 15.727 1.00 65.88 93 PRO A N 1
ATOM 733 C CA . PRO A 1 93 ? 1.152 -8.878 16.218 1.00 65.88 93 PRO A CA 1
ATOM 734 C C . PRO A 1 93 ? 1.209 -8.810 17.737 1.00 65.88 93 PRO A C 1
ATOM 736 O O . PRO A 1 93 ? 0.867 -7.808 18.364 1.00 65.88 93 PRO A O 1
ATOM 739 N N . LYS A 1 94 ? 1.707 -9.893 18.332 1.00 58.41 94 LYS A N 1
ATOM 740 C CA . LYS A 1 94 ? 2.053 -9.906 19.750 1.00 58.41 94 LYS A CA 1
ATOM 741 C C . LYS A 1 94 ? 3.164 -8.883 19.977 1.00 58.41 94 LYS A C 1
ATOM 743 O O . LYS A 1 94 ? 4.164 -8.904 19.257 1.00 58.41 94 LYS A O 1
ATOM 748 N N . ALA A 1 95 ? 2.984 -8.007 20.964 1.00 50.94 95 ALA A N 1
ATOM 749 C CA . ALA A 1 95 ? 3.988 -7.029 21.368 1.00 50.94 95 ALA A CA 1
ATOM 750 C C . ALA A 1 95 ? 5.339 -7.739 21.585 1.00 50.94 95 ALA A C 1
ATOM 752 O O . ALA A 1 95 ? 5.469 -8.555 22.495 1.00 50.94 95 ALA A O 1
ATOM 753 N N . GLY A 1 96 ? 6.312 -7.498 20.698 1.00 50.75 96 GLY A N 1
ATOM 754 C CA . GLY A 1 96 ? 7.634 -8.130 20.789 1.00 50.75 96 GLY A CA 1
ATOM 755 C C . GLY A 1 96 ? 8.459 -8.240 19.503 1.00 50.75 96 GLY A C 1
ATOM 756 O O . GLY A 1 96 ? 9.637 -8.573 19.586 1.00 50.75 96 GLY A O 1
ATOM 757 N N . ALA A 1 97 ? 7.918 -7.963 18.316 1.00 52.47 97 ALA A N 1
ATOM 758 C CA . ALA A 1 97 ? 8.642 -8.215 17.067 1.00 52.47 97 ALA A CA 1
ATOM 759 C C . ALA A 1 97 ? 9.103 -6.928 16.364 1.00 52.47 97 ALA A C 1
ATOM 761 O O . ALA A 1 97 ? 8.464 -6.490 15.412 1.00 52.47 97 ALA A O 1
ATOM 762 N N . ARG A 1 98 ? 10.236 -6.386 16.839 1.00 50.59 98 ARG A N 1
ATOM 763 C CA . ARG A 1 98 ? 11.349 -5.737 16.099 1.00 50.59 98 ARG A CA 1
ATOM 764 C C . ARG A 1 98 ? 11.938 -4.585 16.917 1.00 50.59 98 ARG A C 1
ATOM 766 O O . ARG A 1 98 ? 11.408 -3.483 16.945 1.00 50.59 98 ARG A O 1
ATOM 773 N N . VAL A 1 99 ? 13.084 -4.847 17.543 1.00 45.56 99 VAL A N 1
ATOM 774 C CA . VAL A 1 99 ? 14.068 -3.794 17.816 1.00 45.56 99 VAL A CA 1
ATOM 775 C C . VAL A 1 99 ? 14.612 -3.378 16.452 1.00 45.56 99 VAL A C 1
ATOM 777 O O . VAL A 1 99 ? 14.985 -4.251 15.664 1.00 45.56 99 VAL A O 1
ATOM 780 N N . ALA A 1 100 ? 14.598 -2.079 16.151 1.00 45.69 100 ALA A N 1
ATOM 781 C CA . ALA A 1 100 ? 15.227 -1.534 14.957 1.00 45.69 100 ALA A CA 1
ATOM 782 C C . ALA A 1 100 ? 16.676 -2.035 14.905 1.00 45.69 100 ALA A C 1
ATOM 784 O O . ALA A 1 100 ? 17.487 -1.701 15.767 1.00 45.69 100 ALA A O 1
ATOM 785 N N . GLY A 1 101 ? 16.969 -2.914 13.947 1.00 39.59 101 GLY A N 1
ATOM 786 C CA . GLY A 1 101 ? 18.319 -3.401 13.724 1.00 39.59 101 GLY A CA 1
ATOM 787 C C . GLY A 1 101 ? 19.188 -2.219 13.327 1.00 39.59 101 GLY A C 1
ATOM 788 O O . GLY A 1 101 ? 18.982 -1.628 12.269 1.00 39.59 101 GLY A O 1
ATOM 789 N N . GLU A 1 102 ? 20.126 -1.869 14.196 1.00 40.09 102 GLU A N 1
ATOM 790 C CA . GLU A 1 102 ? 21.223 -0.959 13.911 1.00 40.09 102 GLU A CA 1
ATOM 791 C C . GLU A 1 102 ? 21.936 -1.482 12.653 1.00 40.09 102 GLU A C 1
ATOM 793 O O . GLU A 1 102 ? 22.535 -2.560 12.659 1.00 40.09 102 GLU A O 1
ATOM 798 N N . LEU A 1 103 ? 21.771 -0.791 11.523 1.00 43.22 103 LEU A N 1
ATOM 799 C CA . LEU A 1 103 ? 22.442 -1.178 10.287 1.00 43.22 103 LEU A CA 1
ATOM 800 C C . LEU A 1 103 ? 23.948 -0.972 10.497 1.00 43.22 103 LEU A C 1
ATOM 802 O O . LEU A 1 103 ? 24.343 0.123 10.909 1.00 43.22 103 LEU A O 1
ATOM 806 N N . PRO A 1 104 ? 24.813 -1.961 10.206 1.00 38.19 104 PRO A N 1
ATOM 807 C CA . PRO A 1 104 ? 26.242 -1.719 10.241 1.00 38.19 104 PRO A CA 1
ATOM 808 C C . PRO A 1 104 ? 26.554 -0.632 9.212 1.00 38.19 104 PRO A C 1
ATOM 810 O O . PRO A 1 104 ? 26.167 -0.736 8.045 1.00 38.19 104 PRO A O 1
ATOM 813 N N . VAL A 1 105 ? 27.239 0.423 9.655 1.00 41.50 105 VAL A N 1
ATOM 814 C CA . VAL A 1 105 ? 27.802 1.449 8.778 1.00 41.50 105 VAL A CA 1
ATOM 815 C C . VAL A 1 105 ? 28.645 0.728 7.725 1.00 41.50 105 VAL A C 1
ATOM 817 O O . VAL A 1 105 ? 29.719 0.207 8.024 1.00 41.50 105 VAL A O 1
ATOM 820 N N . LEU A 1 106 ? 28.157 0.675 6.484 1.00 40.50 106 LEU A N 1
ATOM 821 C CA . LEU A 1 106 ? 28.974 0.320 5.329 1.00 40.50 106 LEU A CA 1
ATOM 822 C C . LEU A 1 106 ? 29.956 1.472 5.117 1.00 40.50 106 LEU A C 1
ATOM 824 O O . LEU A 1 106 ? 29.724 2.381 4.321 1.00 40.50 106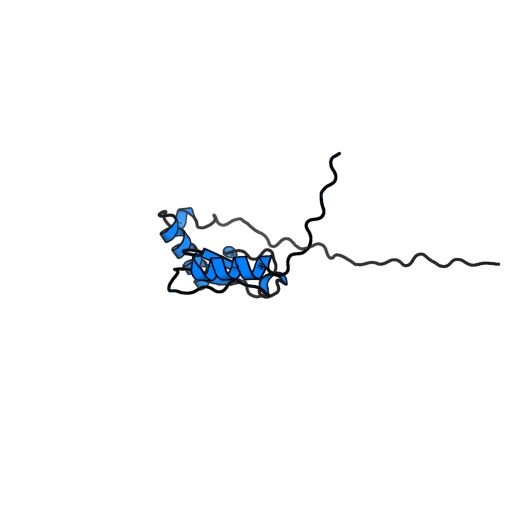 LEU A O 1
ATOM 828 N N . THR A 1 107 ? 31.055 1.452 5.868 1.00 35.72 107 THR A N 1
ATOM 829 C CA . THR A 1 107 ? 32.227 2.268 5.574 1.00 35.72 107 THR A CA 1
ATOM 830 C C . THR A 1 107 ? 32.718 1.838 4.201 1.00 35.72 107 THR A C 1
ATOM 832 O O . THR A 1 107 ? 33.363 0.802 4.047 1.00 35.72 107 THR A O 1
ATOM 835 N N . LEU A 1 108 ? 32.391 2.627 3.179 1.00 39.25 108 LEU A N 1
ATOM 836 C CA . LEU A 1 108 ? 32.924 2.463 1.835 1.00 39.25 108 LEU A CA 1
ATOM 837 C C . LEU A 1 10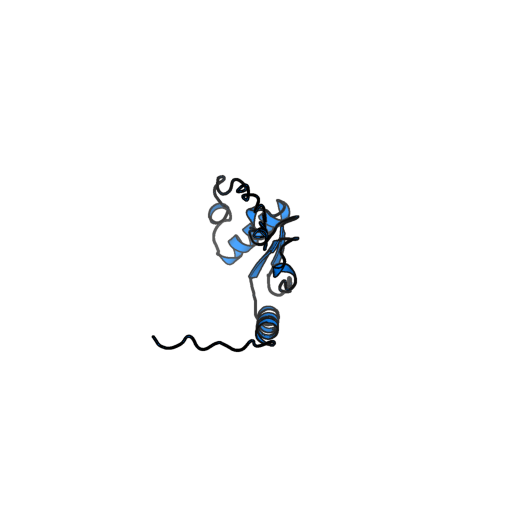8 ? 34.385 2.947 1.825 1.00 39.25 108 LEU A C 1
ATOM 839 O O . LEU A 1 108 ? 34.721 3.971 1.235 1.00 39.25 108 LEU A O 1
ATOM 843 N N . ALA A 1 109 ? 35.270 2.225 2.513 1.00 37.19 109 ALA A N 1
ATOM 844 C CA . ALA A 1 109 ? 36.706 2.411 2.381 1.00 37.19 109 ALA A CA 1
ATOM 845 C C . ALA A 1 109 ? 37.139 1.797 1.046 1.00 37.19 109 ALA A C 1
ATOM 847 O O . ALA A 1 109 ? 37.505 0.629 0.948 1.00 37.19 109 ALA A O 1
ATOM 848 N N . ARG A 1 110 ? 37.075 2.597 -0.019 1.00 40.50 110 ARG A N 1
ATOM 849 C CA . ARG A 1 110 ? 37.796 2.299 -1.254 1.00 40.50 110 ARG A CA 1
ATOM 850 C C . ARG A 1 110 ? 39.269 2.620 -1.014 1.00 40.50 110 ARG A C 1
ATOM 852 O O . ARG A 1 110 ? 39.722 3.723 -1.315 1.00 40.50 110 ARG A O 1
ATOM 859 N N . GLU A 1 111 ? 40.017 1.669 -0.4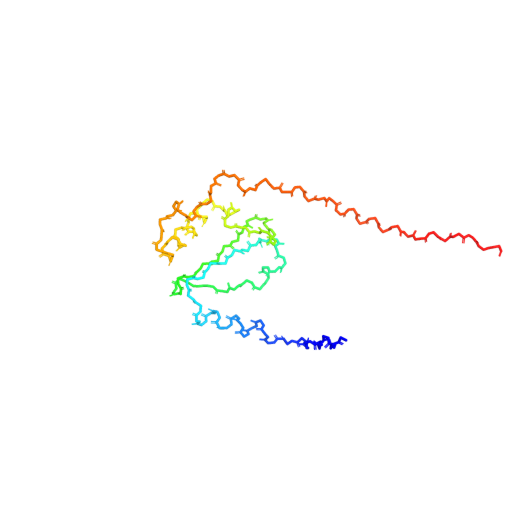65 1.00 36.59 111 GLU A N 1
ATOM 860 C CA . GLU A 1 111 ? 41.477 1.728 -0.514 1.00 36.59 111 GLU A CA 1
ATOM 861 C C . GLU A 1 111 ? 41.917 1.695 -1.984 1.00 36.59 111 GLU A C 1
ATOM 863 O O . GLU A 1 111 ? 41.616 0.769 -2.741 1.00 36.59 111 GLU A O 1
ATOM 868 N N . ARG A 1 112 ? 42.592 2.761 -2.422 1.00 43.47 112 ARG A N 1
ATOM 869 C CA . ARG A 1 112 ? 43.317 2.778 -3.694 1.00 43.47 112 ARG A CA 1
ATOM 870 C C . ARG A 1 112 ? 44.578 1.925 -3.521 1.00 43.47 112 ARG A C 1
ATOM 872 O O . ARG A 1 112 ? 45.352 2.237 -2.618 1.00 43.47 112 ARG A O 1
ATOM 879 N N . PRO A 1 113 ? 44.851 0.921 -4.373 1.00 40.31 113 PRO A N 1
ATOM 880 C CA . PRO A 1 113 ? 46.139 0.242 -4.346 1.00 40.31 113 PRO A CA 1
ATOM 881 C C . PRO A 1 113 ? 47.253 1.239 -4.677 1.00 40.31 113 PRO A C 1
ATOM 883 O O . PRO A 1 113 ? 47.182 1.959 -5.677 1.00 40.31 113 PRO A O 1
ATOM 886 N N . GLY A 1 114 ? 48.247 1.298 -3.793 1.00 41.19 114 GLY A N 1
ATOM 887 C CA . GLY A 1 114 ? 49.380 2.207 -3.864 1.00 41.19 114 GLY A CA 1
ATOM 888 C C . GLY A 1 114 ? 50.197 2.054 -5.145 1.00 41.19 114 GLY A C 1
ATOM 889 O O . GLY A 1 114 ? 50.499 0.954 -5.605 1.00 41.19 114 GLY A O 1
ATOM 890 N N . HIS A 1 115 ? 50.584 3.198 -5.698 1.00 45.56 115 HIS A N 1
ATOM 891 C CA . HIS A 1 115 ? 51.627 3.314 -6.703 1.00 45.56 115 HIS A CA 1
ATOM 892 C C . HIS A 1 115 ? 52.978 3.383 -5.975 1.00 45.56 115 HIS 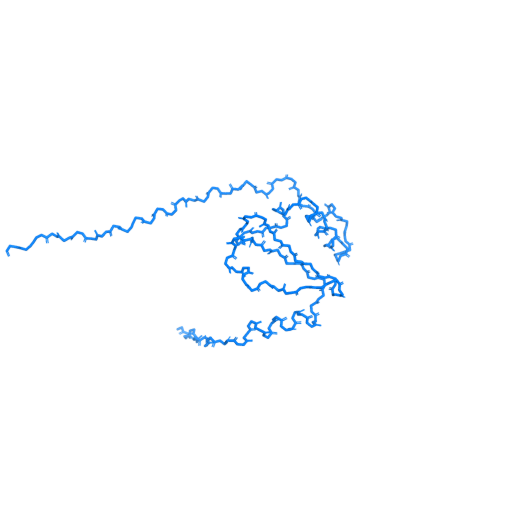A C 1
ATOM 894 O O . HIS A 1 115 ? 53.328 4.419 -5.415 1.00 45.56 115 HIS A O 1
ATOM 900 N N . GLY A 1 116 ? 53.691 2.254 -5.929 1.00 42.16 116 GLY A N 1
ATOM 901 C CA . GLY A 1 116 ? 55.094 2.171 -5.507 1.00 42.16 116 GLY A CA 1
ATOM 902 C C . GLY A 1 116 ? 56.058 2.357 -6.691 1.00 42.16 116 GLY A C 1
ATOM 903 O O . GLY A 1 116 ? 55.652 2.153 -7.837 1.00 42.16 116 GLY A O 1
ATOM 904 N N . PRO A 1 117 ? 57.310 2.771 -6.430 1.00 39.44 117 PRO A N 1
ATOM 905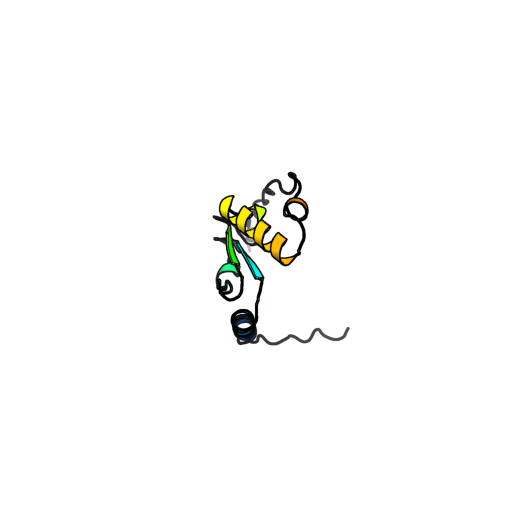 C CA . PRO A 1 117 ? 58.135 3.536 -7.360 1.00 39.44 117 PRO A CA 1
ATOM 906 C C . PRO A 1 117 ? 58.772 2.665 -8.447 1.00 39.44 117 PRO A C 1
ATOM 908 O O . PRO A 1 117 ? 59.019 1.476 -8.248 1.00 39.44 117 PRO A O 1
ATOM 911 N N . ARG A 1 118 ? 59.083 3.279 -9.593 1.00 48.75 118 ARG A N 1
ATOM 912 C CA . ARG A 1 118 ? 60.009 2.714 -10.579 1.00 48.75 118 ARG A CA 1
ATOM 913 C C . ARG A 1 118 ? 61.276 3.561 -10.603 1.00 48.75 118 ARG A C 1
ATOM 915 O O . ARG A 1 118 ? 61.183 4.786 -10.657 1.00 48.75 118 ARG A O 1
ATOM 922 N N . ASN A 1 119 ? 62.398 2.856 -10.499 1.00 49.16 119 ASN A N 1
ATOM 923 C CA . ASN A 1 119 ? 63.771 3.338 -10.633 1.00 49.16 119 ASN A CA 1
ATOM 924 C C . ASN A 1 119 ? 64.041 3.915 -12.024 1.00 49.16 119 ASN A C 1
ATOM 926 O O . ASN A 1 119 ? 63.391 3.434 -12.984 1.00 49.16 119 ASN A O 1
#